Protein AF-U9T332-F1 (afdb_monomer_lite)

Secondary structure (DSSP, 8-state):
-TTPPPEEEEEEEET-----------TT-TT-GGG-----SS--EEEEEEEE-

Sequence (53 aa):
WAQVIFSDESSVEIGKQSRQIRVWRHTGERFNTECLTPIFKSGRKSVMVWGCF

InterPro domains:
  IPR036397 Ribonuclease H superfamily [G3DSA:3.30.420.10] (1-53)

Foldseek 3Di:
DVPDKDKDKDKAWPPDPPPPPDADDDPPCPPPPVRDDDDPPDDGDIDIDMDID

Organism: Rhizophagus irregularis (strain DAOM 181602 / DAOM 197198 / MUCL 43194) (NCBI:txid747089)

pLDDT: mean 75.69, std 12.38, range [56.28, 96.19]

Structure (mmCIF, N/CA/C/O backbone):
data_AF-U9T332-F1
#
_entry.id   AF-U9T332-F1
#
loop_
_atom_site.group_PDB
_atom_site.id
_atom_site.type_symbol
_atom_site.label_atom_id
_atom_site.label_alt_id
_atom_site.label_comp_id
_atom_site.label_asym_id
_atom_site.label_entity_id
_atom_site.label_seq_id
_atom_site.pdbx_PDB_ins_code
_atom_site.Cartn_x
_atom_site.Cartn_y
_atom_site.Cartn_z
_atom_site.occupancy
_atom_site.B_iso_or_equiv
_atom_site.auth_seq_id
_atom_site.auth_comp_id
_atom_site.auth_asym_id
_atom_site.auth_atom_id
_atom_site.pdbx_PDB_model_num
ATOM 1 N N . TRP A 1 1 ? -27.323 -1.672 9.657 1.00 71.94 1 TRP A N 1
ATOM 2 C CA . TRP A 1 1 ? -25.907 -1.659 9.239 1.00 71.94 1 TRP A CA 1
ATOM 3 C C . TRP A 1 1 ? -24.925 -1.839 10.392 1.00 71.94 1 TRP A C 1
ATOM 5 O O . TRP A 1 1 ? -23.932 -2.503 10.175 1.00 71.94 1 TRP A O 1
ATOM 15 N N . ALA A 1 2 ? -25.206 -1.370 11.619 1.00 82.25 2 ALA A N 1
ATOM 16 C CA . ALA A 1 2 ? -24.309 -1.537 12.780 1.00 82.25 2 ALA A CA 1
ATOM 17 C C . ALA A 1 2 ? -24.058 -2.992 13.257 1.00 82.25 2 ALA A C 1
ATOM 19 O O . ALA A 1 2 ? -23.261 -3.202 14.161 1.00 82.25 2 ALA A O 1
ATOM 20 N N . GLN A 1 3 ? -24.754 -3.983 12.690 1.00 88.44 3 GLN A N 1
ATOM 21 C CA . GLN A 1 3 ? -24.604 -5.412 13.010 1.00 88.44 3 GLN A CA 1
ATOM 22 C C . GLN A 1 3 ? -24.293 -6.255 11.763 1.00 88.44 3 GLN A C 1
ATOM 24 O O . GLN A 1 3 ? -24.462 -7.470 11.773 1.00 88.44 3 GLN A O 1
ATOM 29 N N . VAL A 1 4 ? -23.908 -5.605 10.662 1.00 92.19 4 VAL A N 1
ATOM 30 C CA . VAL A 1 4 ? -23.502 -6.287 9.431 1.00 92.19 4 VAL A CA 1
ATOM 31 C C . VAL A 1 4 ? -21.984 -6.271 9.389 1.00 92.19 4 VAL A C 1
ATOM 33 O O . VAL A 1 4 ? -21.403 -5.197 9.498 1.00 92.19 4 VAL A O 1
ATOM 36 N N . ILE A 1 5 ? -21.377 -7.445 9.231 1.00 90.38 5 ILE A N 1
ATOM 37 C CA . ILE A 1 5 ? -19.942 -7.581 8.983 1.00 90.38 5 ILE A CA 1
ATOM 38 C C . ILE A 1 5 ? -19.753 -7.654 7.472 1.00 90.38 5 ILE A C 1
ATOM 40 O O . ILE A 1 5 ? -20.299 -8.545 6.816 1.00 90.38 5 ILE A O 1
ATOM 44 N N . PHE A 1 6 ? -18.997 -6.716 6.923 1.00 93.62 6 PHE A N 1
ATOM 45 C CA . PHE A 1 6 ? -18.645 -6.686 5.513 1.00 93.62 6 PHE A CA 1
ATOM 46 C C . PHE A 1 6 ? -17.312 -7.383 5.321 1.00 93.62 6 PHE A C 1
ATOM 48 O O . PHE A 1 6 ? -16.391 -7.162 6.096 1.00 93.62 6 PHE A O 1
ATOM 55 N N . SER A 1 7 ? -17.189 -8.202 4.283 1.00 93.88 7 SER A N 1
ATOM 56 C CA . SER A 1 7 ? -15.923 -8.829 3.906 1.00 93.88 7 SER A CA 1
ATOM 57 C C . SER A 1 7 ? -15.620 -8.574 2.444 1.00 93.88 7 SER A C 1
ATOM 59 O O . SER A 1 7 ? -16.541 -8.606 1.627 1.00 93.88 7 SER A O 1
ATOM 61 N N . ASP A 1 8 ? -14.349 -8.391 2.115 1.00 95.75 8 ASP A N 1
ATOM 62 C CA . ASP A 1 8 ? -13.904 -8.209 0.738 1.00 95.75 8 ASP A CA 1
ATOM 63 C C . ASP A 1 8 ? -12.503 -8.790 0.526 1.00 95.75 8 ASP A C 1
ATOM 65 O O . ASP A 1 8 ? -11.747 -9.019 1.477 1.00 95.75 8 ASP A O 1
ATOM 69 N N . GLU A 1 9 ? -12.169 -9.020 -0.739 1.00 95.81 9 GLU A N 1
ATOM 70 C CA . GLU A 1 9 ? -10.840 -9.416 -1.176 1.00 95.81 9 GLU A CA 1
ATOM 71 C C . GLU A 1 9 ? -10.209 -8.303 -2.019 1.00 95.81 9 GLU A C 1
ATOM 73 O O . GLU A 1 9 ? -10.760 -7.859 -3.024 1.00 95.81 9 GLU A O 1
ATOM 78 N N . SER A 1 10 ? -9.008 -7.871 -1.634 1.00 90.25 10 SER A N 1
ATOM 79 C CA . SER A 1 10 ? -8.288 -6.796 -2.306 1.00 90.25 10 SER A CA 1
ATOM 80 C C . SER A 1 10 ? -6.874 -7.206 -2.702 1.00 90.25 10 SER A C 1
ATOM 82 O O . SER A 1 10 ? -6.121 -7.785 -1.919 1.00 90.25 10 SER A O 1
ATOM 84 N N . SER A 1 11 ? -6.489 -6.861 -3.931 1.00 87.31 11 SER A N 1
ATOM 85 C CA . SER A 1 11 ? -5.129 -7.048 -4.437 1.00 87.31 11 SER A CA 1
ATOM 86 C C . SER A 1 11 ? -4.266 -5.833 -4.108 1.00 87.31 11 SER A C 1
ATOM 88 O O . SER A 1 11 ? -4.467 -4.752 -4.666 1.00 87.31 11 SER A O 1
ATOM 90 N N . VAL A 1 12 ? -3.227 -6.022 -3.299 1.00 83.81 12 VAL A N 1
ATOM 91 C CA . VAL A 1 12 ? -2.232 -4.989 -2.992 1.00 83.81 12 VAL A CA 1
ATOM 92 C C . VAL A 1 12 ? -0.951 -5.262 -3.772 1.00 83.81 12 VAL A C 1
ATOM 94 O O . 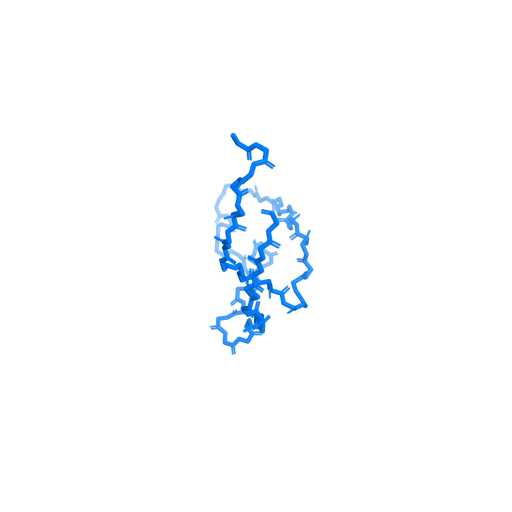VAL A 1 12 ? -0.292 -6.282 -3.586 1.00 83.81 12 VAL A O 1
ATOM 97 N N . GLU A 1 13 ? -0.569 -4.350 -4.665 1.00 83.88 13 GLU A N 1
ATOM 98 C CA . GLU A 1 13 ? 0.679 -4.461 -5.430 1.00 83.88 13 GLU A CA 1
ATOM 99 C C . GLU A 1 13 ? 1.890 -4.072 -4.551 1.00 83.88 13 GLU A C 1
ATOM 101 O O . GLU A 1 13 ? 2.011 -2.935 -4.098 1.00 83.88 13 GLU A O 1
ATOM 106 N N . ILE A 1 14 ? 2.821 -5.003 -4.335 1.00 74.06 14 ILE A N 1
ATOM 107 C CA . ILE A 1 14 ? 4.087 -4.794 -3.624 1.00 74.06 14 ILE A CA 1
ATOM 108 C C . ILE A 1 14 ? 5.131 -4.225 -4.589 1.00 74.06 14 ILE A C 1
ATOM 110 O O . ILE A 1 14 ? 5.422 -4.797 -5.640 1.00 74.06 14 ILE A O 1
ATOM 114 N N . GLY A 1 15 ? 5.756 -3.113 -4.199 1.00 67.38 15 GLY A N 1
ATOM 115 C CA . GLY A 1 15 ? 6.881 -2.528 -4.936 1.00 67.38 15 GLY A CA 1
ATOM 116 C C . GLY A 1 15 ? 6.482 -1.620 -6.099 1.00 67.38 15 GLY A C 1
ATOM 117 O O . GLY A 1 15 ? 7.348 -1.142 -6.831 1.00 67.38 15 GLY A O 1
ATOM 118 N N . LYS A 1 16 ? 5.192 -1.316 -6.261 1.00 61.91 16 LYS A N 1
ATOM 119 C CA . LYS A 1 16 ? 4.775 -0.238 -7.154 1.00 61.91 16 LYS A CA 1
ATOM 120 C C . LYS A 1 16 ? 5.198 1.094 -6.543 1.00 61.91 16 LYS A C 1
ATOM 122 O O . LYS A 1 16 ? 4.589 1.568 -5.588 1.00 61.91 16 LYS A O 1
ATOM 127 N N . GLN A 1 17 ? 6.208 1.745 -7.125 1.00 57.72 17 GLN A N 1
ATOM 128 C CA . GLN A 1 17 ? 6.286 3.199 -7.014 1.00 57.72 17 GLN A CA 1
ATOM 129 C C . GLN A 1 17 ? 4.987 3.722 -7.626 1.00 57.72 17 GLN A C 1
ATOM 131 O O . GLN A 1 17 ? 4.819 3.695 -8.843 1.00 57.72 17 GLN A O 1
ATOM 136 N N . SER A 1 18 ? 4.063 4.208 -6.797 1.00 59.59 18 SER A N 1
ATOM 137 C CA . SER A 1 18 ? 2.936 5.036 -7.239 1.00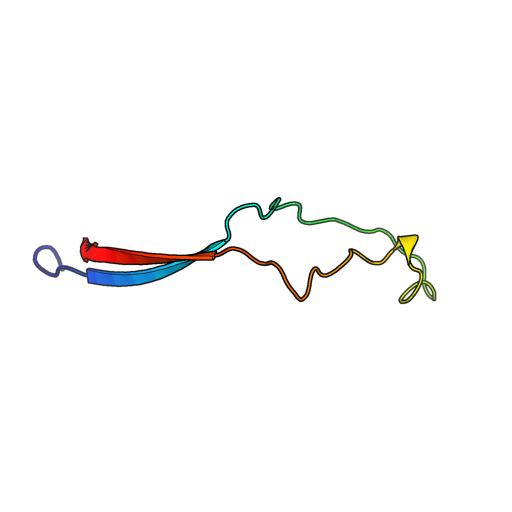 59.59 18 SER A CA 1
ATOM 138 C C . SER A 1 18 ? 3.448 6.396 -7.741 1.00 59.59 18 SER A C 1
ATOM 140 O O . SER A 1 18 ? 2.945 7.457 -7.376 1.00 59.59 18 SER A O 1
ATOM 142 N N . ARG A 1 19 ? 4.489 6.402 -8.576 1.00 56.28 19 ARG A N 1
ATOM 143 C CA . ARG A 1 19 ? 4.797 7.555 -9.395 1.00 56.28 19 ARG A CA 1
ATOM 144 C C . ARG A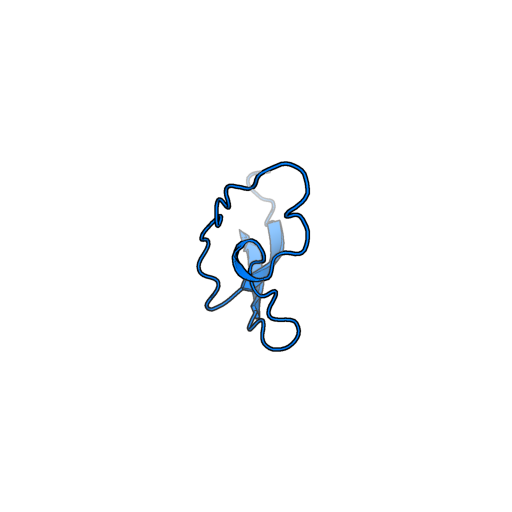 1 19 ? 3.769 7.526 -10.507 1.00 56.28 19 ARG A C 1
ATOM 146 O O . ARG A 1 19 ? 3.873 6.748 -11.448 1.00 56.28 19 ARG A O 1
ATOM 153 N N . GLN A 1 20 ? 2.761 8.380 -10.393 1.00 62.12 20 GLN A N 1
ATOM 154 C CA . GLN A 1 20 ? 2.135 8.926 -11.587 1.00 62.12 20 GLN A CA 1
ATOM 155 C C . GLN A 1 20 ? 3.256 9.621 -12.368 1.00 62.12 20 GLN A C 1
ATOM 157 O O . GLN A 1 20 ? 3.594 10.771 -12.093 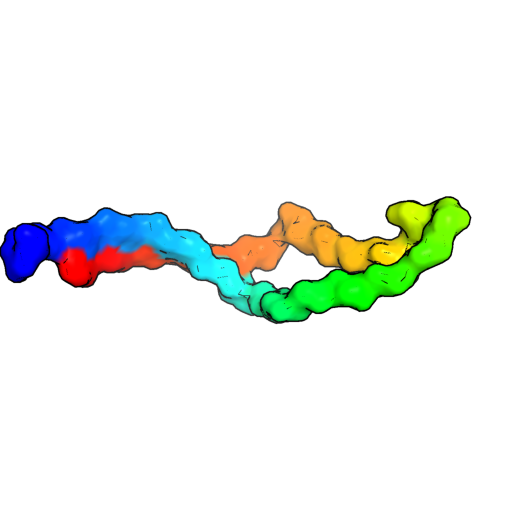1.00 62.12 20 GLN A O 1
ATOM 162 N N . ILE A 1 21 ? 3.928 8.883 -13.252 1.00 65.38 21 ILE A N 1
ATOM 163 C CA . ILE A 1 21 ? 5.007 9.422 -14.072 1.00 65.38 21 ILE A CA 1
ATOM 164 C C . ILE A 1 21 ? 4.332 10.357 -15.069 1.00 65.38 21 ILE A C 1
ATOM 166 O O . ILE A 1 21 ? 3.657 9.922 -16.001 1.00 65.38 21 ILE A O 1
ATOM 170 N N . ARG A 1 22 ? 4.460 11.660 -14.823 1.00 69.81 22 ARG A N 1
ATOM 171 C CA . ARG A 1 22 ? 4.056 12.684 -15.781 1.00 69.81 22 ARG A CA 1
ATOM 172 C C . ARG A 1 22 ? 5.160 12.774 -16.826 1.00 69.81 22 ARG A C 1
ATOM 174 O O . ARG A 1 22 ? 6.263 13.207 -16.512 1.00 69.81 22 ARG A O 1
ATOM 181 N N . VAL A 1 23 ? 4.862 12.332 -18.041 1.00 67.50 23 VAL A N 1
ATOM 182 C CA . VAL A 1 23 ? 5.728 12.530 -19.207 1.00 67.50 23 VAL A CA 1
ATOM 183 C C . VAL A 1 23 ? 5.233 13.745 -19.989 1.00 67.50 23 VAL A C 1
ATOM 185 O O . VAL A 1 23 ? 4.029 13.904 -20.192 1.00 67.50 23 VAL A O 1
ATOM 188 N N . TRP A 1 24 ? 6.152 14.602 -20.420 1.00 71.62 24 TRP A N 1
ATOM 189 C CA . TRP A 1 24 ? 5.877 15.682 -21.370 1.00 71.62 24 TRP A CA 1
ATOM 190 C C . TRP A 1 24 ? 6.267 15.191 -22.770 1.00 71.62 24 TRP A C 1
ATOM 192 O O . TRP A 1 24 ? 7.259 14.477 -22.898 1.00 71.62 24 TRP A O 1
ATOM 202 N N . ARG A 1 25 ? 5.475 15.507 -23.804 1.00 72.56 25 ARG A N 1
ATOM 203 C CA . ARG A 1 25 ? 5.757 15.106 -25.197 1.00 72.56 25 ARG A CA 1
ATOM 204 C C . ARG A 1 25 ? 5.251 16.139 -26.201 1.00 72.56 25 ARG A C 1
ATOM 206 O O . ARG A 1 25 ? 4.189 16.727 -25.975 1.00 72.56 25 ARG A O 1
ATOM 213 N N . HIS A 1 26 ? 5.939 16.282 -27.329 1.00 75.31 26 HIS A N 1
ATOM 214 C CA . HIS A 1 26 ? 5.472 17.042 -28.489 1.00 75.31 26 HIS A CA 1
ATOM 215 C C . HIS A 1 26 ? 4.650 16.164 -29.455 1.00 75.31 26 HIS A C 1
ATOM 217 O O . HIS A 1 26 ? 4.614 14.930 -29.367 1.00 75.31 26 HIS A O 1
ATOM 223 N N . THR A 1 27 ? 3.925 16.797 -30.383 1.00 73.12 27 THR A N 1
ATOM 224 C CA . THR A 1 27 ? 3.148 16.105 -31.426 1.00 73.12 27 THR A CA 1
ATOM 225 C C . THR A 1 27 ? 4.080 15.298 -32.336 1.00 73.12 27 THR A C 1
ATOM 227 O O . THR A 1 27 ? 4.879 15.882 -33.057 1.00 73.12 27 THR A O 1
ATOM 230 N N . GLY A 1 28 ? 3.972 13.964 -32.311 1.00 75.12 28 GLY A N 1
ATOM 231 C CA . GLY A 1 28 ? 4.802 13.045 -33.110 1.00 75.12 28 GLY A CA 1
ATOM 232 C C . GLY A 1 28 ? 5.663 12.081 -32.284 1.00 75.12 28 GLY A C 1
ATOM 233 O O . GLY A 1 28 ? 5.997 11.001 -32.757 1.00 75.12 28 GLY A O 1
ATOM 234 N N . GLU A 1 29 ? 5.923 12.378 -31.010 1.00 75.12 29 GLU A N 1
ATOM 235 C CA . GLU A 1 29 ? 6.862 11.615 -30.161 1.00 75.12 29 GLU A CA 1
ATOM 236 C C . GLU A 1 29 ? 6.205 10.445 -29.407 1.00 75.12 29 GLU A C 1
ATOM 238 O O . GLU A 1 29 ? 6.733 9.927 -28.425 1.00 75.12 29 GLU A O 1
ATOM 243 N N . ARG A 1 30 ? 5.022 10.001 -29.855 1.00 66.00 30 ARG A N 1
ATOM 244 C CA . ARG A 1 30 ? 4.192 9.002 -29.154 1.00 66.00 30 ARG A CA 1
ATOM 245 C C . ARG A 1 30 ? 4.915 7.674 -28.893 1.00 66.00 30 ARG A C 1
ATOM 247 O O . ARG A 1 30 ? 4.544 6.981 -27.949 1.00 66.00 30 ARG A O 1
ATOM 254 N N . PHE A 1 31 ? 5.900 7.333 -2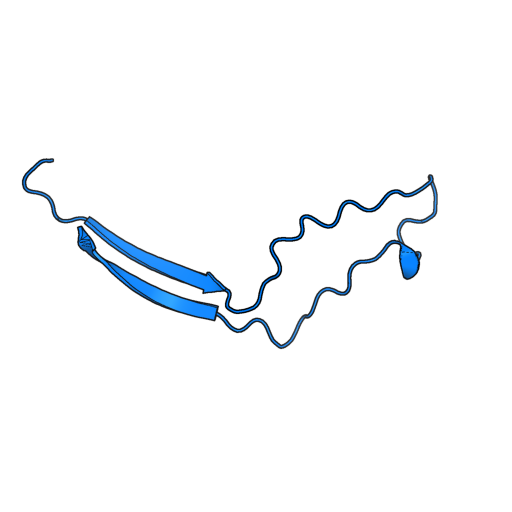9.720 1.00 68.06 31 PHE A N 1
ATOM 255 C CA . PHE A 1 31 ? 6.666 6.090 -29.638 1.00 68.06 31 PHE A CA 1
ATOM 256 C C . PHE A 1 31 ? 8.152 6.311 -29.322 1.00 68.06 31 PHE A C 1
ATOM 258 O O . PHE A 1 31 ? 8.922 5.357 -29.407 1.00 68.06 31 PHE A O 1
ATOM 265 N N . ASN A 1 32 ? 8.567 7.532 -28.955 1.00 73.81 32 ASN A N 1
ATOM 266 C CA . ASN A 1 32 ? 9.935 7.760 -28.495 1.00 73.81 32 ASN A CA 1
ATOM 267 C C . ASN A 1 32 ? 10.133 7.027 -27.160 1.00 73.81 32 ASN A C 1
ATOM 269 O O . ASN A 1 32 ? 9.387 7.256 -26.208 1.00 73.81 32 ASN A O 1
ATOM 273 N N . THR A 1 33 ? 11.136 6.153 -27.090 1.00 68.19 33 THR A N 1
ATOM 274 C CA . THR A 1 33 ? 11.486 5.369 -25.900 1.00 68.19 33 THR A CA 1
ATOM 275 C C . THR A 1 33 ? 11.760 6.233 -24.673 1.00 68.19 33 THR A C 1
ATOM 277 O O . THR A 1 33 ? 11.493 5.789 -23.562 1.00 68.19 33 THR A O 1
ATOM 280 N N . GLU A 1 34 ? 12.210 7.475 -24.858 1.00 69.62 34 GLU A N 1
ATOM 281 C CA . GLU A 1 34 ? 12.422 8.448 -23.775 1.00 69.62 34 GLU A CA 1
ATOM 282 C C . GLU A 1 34 ? 11.104 8.945 -23.155 1.00 69.62 34 GLU A C 1
ATOM 284 O O . GLU A 1 34 ? 11.046 9.281 -21.973 1.00 69.62 34 GLU A O 1
ATOM 289 N N . CYS A 1 35 ? 10.018 8.936 -23.934 1.00 66.69 35 CYS A N 1
ATOM 290 C CA . CYS A 1 35 ? 8.670 9.305 -23.499 1.00 66.69 35 CYS A CA 1
ATOM 291 C C . CYS A 1 35 ? 7.827 8.088 -23.074 1.00 66.69 35 CYS A C 1
ATOM 293 O O . CYS A 1 35 ? 6.664 8.245 -22.685 1.00 66.69 35 CYS A O 1
ATOM 295 N N . LEU A 1 36 ? 8.378 6.872 -23.163 1.00 68.44 36 LEU A N 1
ATOM 296 C CA . LEU A 1 36 ? 7.703 5.631 -22.797 1.00 68.44 36 LEU A CA 1
ATOM 297 C C . LEU A 1 36 ? 8.159 5.176 -21.412 1.00 68.44 36 LEU A C 1
ATOM 299 O O . LEU A 1 36 ? 9.328 4.904 -21.163 1.00 68.44 36 LEU A O 1
ATOM 303 N N . THR A 1 37 ? 7.204 5.026 -20.497 1.00 67.31 37 THR A N 1
ATOM 304 C CA . THR A 1 37 ? 7.477 4.337 -19.234 1.00 67.31 37 THR A CA 1
ATOM 305 C C . THR A 1 37 ? 7.538 2.831 -19.498 1.00 67.31 37 THR A C 1
ATOM 307 O O . THR A 1 37 ? 6.584 2.293 -20.072 1.00 67.31 37 THR A O 1
ATOM 310 N N . PRO A 1 38 ? 8.599 2.120 -19.073 1.00 65.00 38 PRO A N 1
ATOM 311 C CA . PRO A 1 38 ? 8.661 0.674 -19.221 1.00 65.00 38 PRO A CA 1
ATOM 312 C C . PRO A 1 38 ? 7.510 0.032 -18.443 1.00 65.00 38 PRO A C 1
ATOM 314 O O . PRO A 1 38 ? 7.451 0.077 -17.214 1.00 65.00 38 PRO A O 1
ATOM 317 N N . ILE A 1 39 ? 6.569 -0.575 -19.165 1.00 62.66 39 ILE A N 1
ATOM 318 C CA . ILE A 1 39 ? 5.511 -1.376 -18.555 1.00 62.66 39 ILE A CA 1
ATOM 319 C C . ILE A 1 39 ? 6.129 -2.737 -18.255 1.00 62.66 39 ILE A C 1
ATOM 321 O O . ILE A 1 39 ? 6.331 -3.550 -19.157 1.00 62.66 39 ILE A O 1
ATOM 325 N N . PHE A 1 40 ? 6.448 -2.989 -16.987 1.00 60.00 40 PHE A N 1
ATOM 326 C CA . PHE A 1 40 ? 6.963 -4.287 -16.564 1.00 60.00 40 PHE A CA 1
ATOM 327 C C . PHE A 1 40 ? 5.853 -5.342 -16.712 1.00 60.00 40 PHE A C 1
ATOM 329 O O . PHE A 1 40 ? 4.948 -5.428 -15.881 1.00 60.00 40 PHE A O 1
ATOM 336 N N . LYS A 1 41 ? 5.878 -6.122 -17.802 1.00 58.06 41 LYS A N 1
ATOM 337 C CA . LYS A 1 41 ? 4.833 -7.116 -18.114 1.0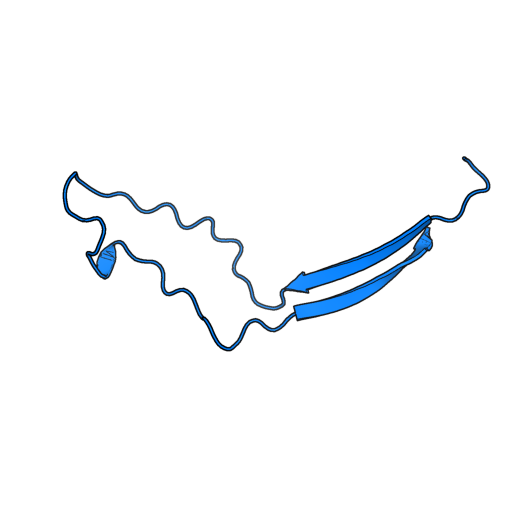0 58.06 41 LYS A CA 1
ATOM 338 C C . LYS A 1 41 ? 4.940 -8.424 -17.310 1.00 58.06 41 LYS A C 1
ATOM 340 O O . LYS A 1 41 ? 4.015 -9.218 -17.383 1.00 58.06 41 LYS A O 1
ATOM 345 N N . SER A 1 42 ? 6.013 -8.654 -16.540 1.00 59.88 42 SER A N 1
ATOM 346 C CA . SER A 1 42 ? 6.343 -10.003 -16.024 1.00 59.88 42 SER A CA 1
ATOM 347 C C . SER A 1 42 ? 6.708 -10.108 -14.530 1.00 59.88 42 SER A C 1
ATOM 349 O O . SER A 1 42 ? 7.245 -11.123 -14.103 1.00 59.88 42 SER A O 1
ATOM 351 N N . GLY A 1 43 ? 6.468 -9.092 -13.700 1.00 59.16 43 GLY A N 1
ATOM 352 C CA . GLY A 1 43 ? 6.946 -9.116 -12.300 1.00 59.16 43 GLY A CA 1
ATOM 353 C C . GLY A 1 43 ? 6.227 -8.160 -11.379 1.00 59.16 43 GLY A C 1
ATOM 354 O O . GLY A 1 43 ? 6.807 -7.662 -10.417 1.00 59.16 43 GLY A O 1
ATOM 355 N N . ARG A 1 44 ? 4.946 -7.924 -11.667 1.00 65.00 44 ARG A N 1
ATOM 356 C CA . ARG A 1 44 ? 4.046 -7.405 -10.646 1.00 65.00 44 ARG A CA 1
ATOM 357 C C . ARG A 1 44 ? 3.988 -8.448 -9.538 1.00 65.00 44 ARG A C 1
ATOM 359 O O . ARG A 1 44 ? 3.547 -9.569 -9.768 1.00 65.00 44 ARG A O 1
ATOM 366 N N . LYS A 1 45 ? 4.491 -8.087 -8.365 1.00 75.56 45 LYS A N 1
ATOM 367 C CA . LYS A 1 45 ? 4.281 -8.855 -7.145 1.00 75.56 45 LYS A CA 1
ATOM 368 C C . LYS A 1 45 ? 3.071 -8.229 -6.479 1.00 75.56 45 LYS A C 1
ATOM 370 O O . LYS A 1 45 ? 3.147 -7.077 -6.074 1.00 75.56 45 LYS A O 1
ATOM 375 N N . SER A 1 46 ? 1.954 -8.932 -6.424 1.00 81.19 46 SER A N 1
ATOM 376 C CA . SER A 1 46 ? 0.796 -8.514 -5.640 1.00 81.19 46 SER A CA 1
ATOM 377 C C . SER A 1 46 ? 0.503 -9.552 -4.573 1.00 81.19 46 SER A C 1
ATOM 379 O O . SER A 1 46 ? 0.835 -10.727 -4.723 1.00 81.19 46 SER A O 1
ATOM 381 N N . VAL A 1 47 ? -0.082 -9.092 -3.476 1.00 87.31 47 VAL A N 1
ATOM 382 C CA . VAL A 1 47 ? -0.623 -9.944 -2.425 1.00 87.31 47 VAL A CA 1
ATOM 383 C C . VAL A 1 47 ? -2.123 -9.744 -2.414 1.00 87.31 47 VAL A C 1
ATOM 385 O O . VAL A 1 47 ? -2.602 -8.614 -2.325 1.00 87.31 47 VAL A O 1
ATOM 388 N N . MET A 1 48 ? -2.846 -10.851 -2.525 1.00 92.94 48 MET A N 1
ATOM 389 C CA . MET A 1 48 ? -4.282 -10.885 -2.295 1.00 92.94 48 MET A CA 1
ATOM 390 C C . MET A 1 48 ? -4.512 -10.913 -0.791 1.00 92.94 48 MET A C 1
ATOM 392 O O . MET A 1 48 ? -3.926 -11.735 -0.084 1.00 92.94 48 MET A O 1
ATOM 396 N N . VAL A 1 49 ? -5.327 -9.990 -0.302 1.00 91.62 49 VAL A N 1
ATOM 397 C CA . VAL A 1 49 ? -5.686 -9.890 1.107 1.00 91.62 49 VAL A CA 1
ATOM 398 C C . VAL A 1 49 ? -7.192 -9.998 1.209 1.00 91.62 49 VAL A C 1
ATOM 400 O O . VAL A 1 49 ? -7.912 -9.280 0.525 1.00 91.62 49 VAL A O 1
ATOM 403 N N . TRP A 1 50 ? -7.657 -10.868 2.092 1.00 96.19 50 TRP A N 1
ATOM 404 C CA . TRP A 1 50 ? -9.056 -10.947 2.481 1.00 96.19 50 TRP A CA 1
ATOM 405 C C . TRP A 1 50 ? -9.213 -10.395 3.897 1.00 96.19 50 TRP A C 1
ATOM 407 O O . TRP A 1 50 ? -8.357 -10.631 4.754 1.00 96.19 50 TRP A O 1
ATOM 417 N N . GLY A 1 51 ? -10.296 -9.668 4.153 1.00 93.00 51 GLY A N 1
ATOM 418 C CA . GLY A 1 51 ? -10.595 -9.152 5.485 1.00 93.00 51 GLY A CA 1
ATOM 419 C C . GLY A 1 51 ? -12.064 -8.809 5.662 1.00 93.00 51 GLY A C 1
ATOM 420 O O . GLY A 1 51 ? -12.822 -8.769 4.693 1.00 93.00 51 GLY A O 1
ATOM 421 N N . CYS A 1 52 ? -12.459 -8.553 6.909 1.00 93.06 52 CYS A N 1
ATOM 422 C CA . CYS A 1 52 ? -13.816 -8.151 7.254 1.00 93.06 52 CYS A CA 1
ATOM 423 C C . CYS A 1 52 ? -13.863 -7.093 8.368 1.00 93.06 52 CYS A C 1
ATOM 425 O O . CYS A 1 52 ? -12.965 -7.071 9.213 1.00 93.06 52 CYS A O 1
ATOM 427 N N . PHE A 1 53 ? -14.897 -6.243 8.379 1.00 88.56 53 PHE A N 1
ATOM 428 C CA . PHE A 1 53 ? -15.138 -5.213 9.401 1.00 88.56 53 PHE A CA 1
ATOM 429 C C . PHE A 1 53 ? -16.622 -4.855 9.555 1.00 88.56 53 PHE A C 1
ATOM 431 O O . PHE A 1 53 ? -17.420 -5.178 8.644 1.00 88.56 53 PHE A O 1
#

Radius of gyration: 18.76 Å; chains: 1; bounding box: 38×28×46 Å